Protein AF-A0A3N5IUN0-F1 (afdb_monomer_lite)

pLDDT: mean 74.21, std 12.29, range [40.66, 88.69]

Foldseek 3Di:
DDPDPPPCVLVVVVVVLVVLLVVLLVLLVVVVVCVVVVHDDDVVSLVVSLVSLVVSLVVLVPRPCNVVVDPVVVVSNVSSVVSSVVSVVSVVVVD

Structure (mmCIF, N/CA/C/O backbone):
data_AF-A0A3N5IUN0-F1
#
_entry.id   AF-A0A3N5IUN0-F1
#
loop_
_atom_site.group_PDB
_atom_site.id
_atom_site.type_symbol
_atom_site.label_atom_id
_atom_site.label_alt_id
_atom_site.label_comp_id
_atom_site.label_asym_id
_atom_site.label_entity_id
_atom_site.label_seq_id
_atom_site.pdbx_PDB_ins_code
_atom_site.Cartn_x
_atom_site.Cartn_y
_atom_site.Cartn_z
_atom_site.occupancy
_atom_site.B_iso_or_equiv
_atom_site.auth_seq_id
_atom_site.auth_comp_id
_atom_site.auth_asym_id
_atom_site.auth_atom_id
_atom_site.pdbx_PDB_model_num
ATOM 1 N N . MET A 1 1 ? 25.541 9.388 -33.565 1.00 40.66 1 MET A N 1
ATOM 2 C CA . MET A 1 1 ? 25.237 8.830 -32.235 1.00 40.66 1 MET A CA 1
ATOM 3 C C . MET A 1 1 ? 23.835 9.312 -31.956 1.00 40.66 1 MET A C 1
ATOM 5 O O . MET A 1 1 ? 23.677 10.499 -31.724 1.00 40.66 1 MET A O 1
ATOM 9 N N . ASP A 1 2 ? 22.851 8.449 -32.201 1.00 44.16 2 ASP A N 1
ATOM 10 C CA . ASP A 1 2 ? 21.431 8.798 -32.153 1.00 44.16 2 ASP A CA 1
ATOM 11 C C . ASP A 1 2 ? 20.991 9.042 -30.712 1.00 44.16 2 ASP A C 1
ATOM 13 O O . ASP A 1 2 ? 21.171 8.193 -29.835 1.00 44.16 2 ASP A O 1
ATOM 17 N N . GLU A 1 3 ? 20.458 10.235 -30.481 1.00 53.16 3 GLU A N 1
ATOM 18 C CA . GLU A 1 3 ? 19.803 10.620 -29.246 1.00 53.16 3 GLU A CA 1
ATOM 19 C C . GLU A 1 3 ? 18.354 10.119 -29.281 1.00 53.16 3 GLU A C 1
ATOM 21 O O . GLU A 1 3 ? 17.540 10.584 -30.069 1.00 53.16 3 GLU A O 1
ATOM 26 N N . SER A 1 4 ? 18.039 9.231 -28.340 1.00 57.12 4 SER A N 1
ATOM 27 C CA . SER A 1 4 ? 16.739 9.192 -27.662 1.00 57.12 4 SER A CA 1
ATOM 28 C C . SER A 1 4 ? 15.499 8.855 -28.503 1.00 57.12 4 SER A C 1
ATOM 30 O O . SER A 1 4 ? 14.573 9.653 -28.595 1.00 57.12 4 SER A O 1
ATOM 32 N N . GLU A 1 5 ? 15.377 7.604 -28.945 1.00 46.41 5 GLU A N 1
ATOM 33 C CA . GLU A 1 5 ? 14.059 6.980 -29.154 1.00 46.41 5 GLU A CA 1
ATOM 34 C C . GLU A 1 5 ? 13.659 6.166 -27.911 1.00 46.41 5 GLU A C 1
ATOM 36 O O . GLU A 1 5 ? 13.576 4.942 -27.929 1.00 46.41 5 GLU A O 1
ATOM 41 N N . TYR A 1 6 ? 13.421 6.853 -26.789 1.00 48.09 6 TYR A N 1
ATOM 42 C CA . TYR A 1 6 ? 12.552 6.313 -25.739 1.00 48.09 6 TYR A CA 1
ATOM 43 C C . TYR A 1 6 ? 11.126 6.729 -26.095 1.00 48.09 6 TYR A C 1
ATOM 45 O O . TYR A 1 6 ? 10.639 7.776 -25.675 1.00 48.09 6 TYR A O 1
ATOM 53 N N . THR A 1 7 ? 10.487 5.937 -26.948 1.00 51.66 7 THR A N 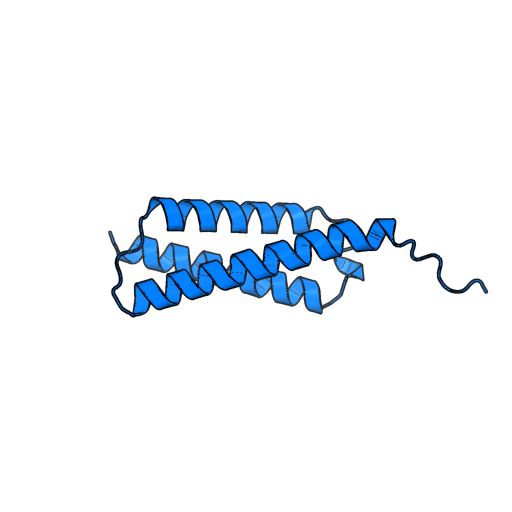1
ATOM 54 C CA . THR A 1 7 ? 9.111 6.137 -27.401 1.00 51.66 7 THR A CA 1
ATOM 55 C C . THR A 1 7 ? 8.140 6.123 -26.210 1.00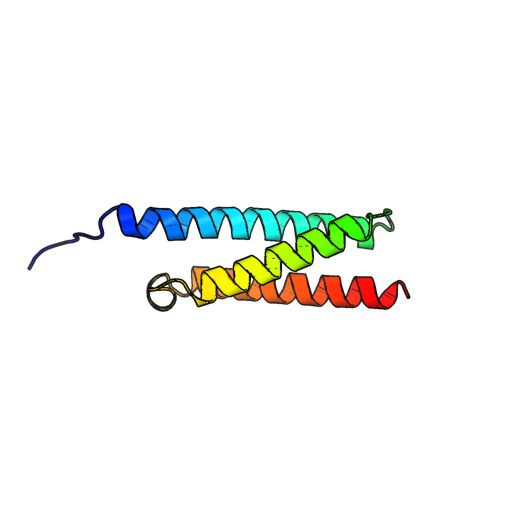 51.66 7 THR A C 1
ATOM 57 O O . THR A 1 7 ? 8.220 5.270 -25.322 1.00 51.66 7 THR A O 1
ATOM 60 N N . GLU A 1 8 ? 7.198 7.075 -26.181 1.00 50.44 8 GLU A N 1
ATOM 61 C CA . GLU A 1 8 ? 6.161 7.266 -25.141 1.00 50.44 8 GLU A CA 1
ATOM 62 C C . GLU A 1 8 ? 5.342 5.995 -24.806 1.00 50.44 8 GLU A C 1
ATOM 64 O O . GLU A 1 8 ? 4.727 5.894 -23.737 1.00 50.44 8 GLU A O 1
ATOM 69 N N . GLU A 1 9 ? 5.380 4.987 -25.680 1.00 50.25 9 GLU A N 1
ATOM 70 C CA . GLU A 1 9 ? 4.767 3.668 -25.499 1.00 50.25 9 GLU A CA 1
ATOM 71 C C . GLU A 1 9 ? 5.369 2.861 -24.335 1.00 50.25 9 GLU A C 1
ATOM 73 O O . GLU A 1 9 ? 4.651 2.094 -23.694 1.00 50.25 9 GLU A O 1
ATOM 78 N N . HIS A 1 10 ? 6.644 3.070 -23.982 1.00 50.78 10 HIS A N 1
ATOM 79 C CA . HIS A 1 10 ? 7.270 2.415 -22.823 1.00 50.78 10 HIS A CA 1
ATOM 80 C C . HIS A 1 10 ? 7.085 3.188 -21.507 1.00 50.78 10 HIS A C 1
ATOM 82 O O . HIS A 1 10 ? 7.163 2.603 -20.424 1.00 50.78 10 HIS A O 1
ATOM 88 N N . LEU A 1 11 ? 6.788 4.489 -21.577 1.00 52.81 11 LEU A N 1
ATOM 89 C CA . LEU A 1 11 ? 6.544 5.337 -20.404 1.00 52.81 11 LEU A CA 1
ATOM 90 C C . LEU A 1 11 ? 5.107 5.210 -19.881 1.00 52.81 11 LEU A C 1
ATOM 92 O O . LEU A 1 11 ? 4.882 5.295 -18.673 1.00 52.81 11 LEU A O 1
ATOM 96 N N . SER A 1 12 ? 4.140 4.957 -20.763 1.00 61.25 12 SER A N 1
ATOM 97 C CA . SER A 1 12 ? 2.717 4.872 -20.404 1.00 61.25 12 SER A CA 1
ATOM 98 C C . SER A 1 12 ? 2.383 3.773 -19.371 1.00 61.25 12 SER A C 1
ATOM 100 O O . SER A 1 12 ? 1.678 4.075 -18.403 1.00 61.25 12 SER A O 1
ATOM 102 N N . PRO A 1 13 ? 2.910 2.533 -19.471 1.00 65.38 13 PRO A N 1
ATOM 103 C CA . PRO A 1 13 ? 2.660 1.484 -18.478 1.00 65.38 13 PRO A CA 1
ATOM 104 C C . PRO A 1 13 ? 3.314 1.790 -17.127 1.00 65.38 13 PRO A C 1
ATOM 106 O O . PRO A 1 13 ? 2.704 1.586 -16.079 1.00 65.38 13 PRO A O 1
ATOM 109 N N . LEU A 1 14 ? 4.536 2.333 -17.139 1.00 67.50 14 LEU A N 1
ATOM 110 C CA . LEU A 1 14 ? 5.264 2.707 -15.924 1.00 67.50 14 LEU A CA 1
ATOM 111 C C . LEU A 1 14 ? 4.573 3.861 -15.186 1.00 67.50 14 LEU A C 1
ATOM 113 O O . LEU A 1 14 ? 4.474 3.834 -13.960 1.00 67.50 14 LEU A O 1
ATOM 117 N N . LEU A 1 15 ? 4.046 4.848 -15.916 1.00 69.69 15 LEU A N 1
ATOM 118 C CA . LEU A 1 15 ? 3.273 5.958 -15.352 1.00 69.69 15 LEU A CA 1
ATOM 119 C C . LEU A 1 15 ? 1.927 5.499 -14.782 1.00 69.69 15 LEU A C 1
ATOM 121 O O . LEU A 1 15 ? 1.551 5.926 -13.689 1.00 69.69 15 LEU A O 1
ATOM 125 N N . ALA A 1 16 ? 1.215 4.611 -15.482 1.00 73.38 16 ALA A N 1
ATOM 126 C CA . ALA A 1 16 ? -0.039 4.043 -14.993 1.00 73.38 16 ALA A CA 1
ATOM 127 C C . ALA A 1 16 ? 0.177 3.267 -13.685 1.00 73.38 16 ALA A C 1
ATOM 129 O O . ALA A 1 16 ? -0.509 3.514 -12.691 1.00 73.38 16 ALA A O 1
ATOM 130 N N . VAL A 1 17 ? 1.202 2.413 -13.654 1.00 75.62 17 VAL A N 1
ATOM 131 C CA . VAL A 1 17 ? 1.573 1.649 -12.461 1.00 75.62 17 VAL A CA 1
ATOM 132 C C . VAL A 1 17 ? 2.043 2.576 -11.336 1.00 75.62 17 VAL A C 1
ATOM 134 O O . VAL A 1 17 ? 1.630 2.393 -10.195 1.00 75.62 17 VAL A O 1
ATOM 137 N N . LYS A 1 18 ? 2.818 3.630 -11.627 1.00 75.94 18 LYS A N 1
ATOM 138 C CA . LYS A 1 18 ? 3.209 4.654 -10.638 1.00 75.94 18 LYS A CA 1
ATOM 139 C C . LYS A 1 18 ? 1.997 5.339 -10.000 1.00 75.94 18 LYS A C 1
ATOM 141 O O . LYS A 1 18 ? 1.969 5.514 -8.783 1.00 75.94 18 LYS A O 1
ATOM 146 N N . ASN A 1 19 ? 0.994 5.717 -10.787 1.00 81.19 19 ASN A N 1
ATOM 147 C CA . ASN A 1 19 ? -0.218 6.345 -10.256 1.00 81.19 19 ASN A CA 1
ATOM 148 C C . ASN A 1 19 ? -1.021 5.380 -9.378 1.00 81.19 19 ASN A C 1
ATOM 150 O O . ASN A 1 19 ? -1.517 5.775 -8.323 1.00 81.19 19 ASN A O 1
ATOM 154 N N . GLU A 1 20 ? -1.107 4.111 -9.771 1.00 82.38 20 GLU A N 1
ATOM 155 C CA . GLU A 1 20 ? -1.805 3.100 -8.981 1.00 82.38 20 GLU A CA 1
ATOM 156 C C . GLU A 1 20 ? -1.060 2.765 -7.675 1.00 82.38 20 GLU A C 1
ATOM 158 O O . GLU A 1 20 ? -1.688 2.633 -6.623 1.00 82.38 20 GLU A O 1
ATOM 163 N N . ILE A 1 21 ? 0.279 2.741 -7.702 1.00 80.50 21 ILE A N 1
ATOM 164 C CA . ILE A 1 21 ? 1.137 2.672 -6.509 1.00 80.50 21 ILE A CA 1
ATOM 165 C C . ILE A 1 21 ? 0.801 3.805 -5.536 1.00 80.50 21 ILE A C 1
ATOM 167 O O . ILE A 1 21 ? 0.572 3.555 -4.351 1.00 80.50 21 ILE A O 1
ATOM 171 N N . LEU A 1 22 ? 0.761 5.048 -6.024 1.00 82.75 22 LEU A N 1
ATOM 172 C CA . LEU A 1 22 ? 0.477 6.218 -5.194 1.00 82.75 22 LEU A CA 1
ATOM 173 C C . LEU A 1 22 ? -0.943 6.172 -4.610 1.00 82.75 22 LEU A C 1
ATOM 175 O O . LEU A 1 22 ? -1.118 6.472 -3.429 1.00 82.75 22 LEU A O 1
ATOM 179 N N . ASP A 1 23 ? -1.943 5.760 -5.398 1.00 87.00 23 ASP A N 1
ATOM 180 C CA . ASP A 1 23 ? -3.322 5.558 -4.926 1.00 87.00 23 ASP A CA 1
ATOM 181 C C . ASP A 1 23 ? -3.377 4.534 -3.789 1.00 87.00 23 ASP A C 1
ATOM 183 O O . ASP A 1 23 ? -3.959 4.798 -2.734 1.00 87.00 23 ASP A O 1
ATOM 187 N N . VAL A 1 24 ? -2.742 3.374 -3.979 1.00 86.06 24 VAL A N 1
ATOM 188 C CA . VAL A 1 24 ? -2.745 2.311 -2.975 1.00 86.06 24 VAL A CA 1
ATOM 189 C C . VAL A 1 24 ? -1.988 2.737 -1.725 1.00 86.06 24 VAL A C 1
ATOM 191 O O . VAL A 1 24 ? -2.529 2.581 -0.636 1.00 86.06 24 VAL A O 1
ATOM 194 N N . MET A 1 25 ? -0.815 3.361 -1.836 1.00 83.31 25 MET A N 1
ATOM 195 C CA . MET A 1 25 ? -0.103 3.881 -0.664 1.00 83.31 25 MET A CA 1
ATOM 196 C C . MET A 1 25 ? -0.920 4.915 0.115 1.00 83.31 25 MET A C 1
ATOM 198 O O . MET A 1 25 ? -0.975 4.850 1.343 1.00 83.31 25 MET A O 1
ATOM 202 N N . ASN A 1 26 ? -1.574 5.851 -0.578 1.00 86.75 26 ASN A N 1
ATOM 203 C CA . ASN A 1 26 ? -2.413 6.854 0.075 1.00 86.75 26 ASN A CA 1
ATOM 204 C C . ASN A 1 26 ? -3.579 6.203 0.823 1.00 86.75 26 ASN A C 1
ATOM 206 O O . ASN A 1 26 ? -3.848 6.572 1.965 1.00 86.75 26 ASN A O 1
ATOM 210 N N . LYS A 1 27 ? -4.230 5.203 0.220 1.00 88.62 27 LYS A N 1
ATOM 211 C CA . LYS A 1 27 ? -5.321 4.465 0.865 1.00 88.62 27 LYS A CA 1
ATOM 212 C C . LYS A 1 27 ? -4.835 3.628 2.046 1.00 88.62 27 LYS A C 1
ATOM 214 O O . LYS A 1 27 ? -5.446 3.700 3.104 1.00 88.62 27 LYS A O 1
ATOM 219 N N . LEU A 1 28 ? -3.713 2.913 1.916 1.00 84.31 28 LEU A N 1
ATOM 220 C CA . LEU A 1 28 ? -3.111 2.150 3.020 1.00 84.31 28 LEU A CA 1
ATOM 221 C C . LEU A 1 28 ? -2.798 3.073 4.208 1.00 84.31 28 LEU A C 1
ATOM 223 O O . LEU A 1 28 ? -3.166 2.761 5.338 1.00 84.31 28 LEU A O 1
ATOM 227 N N . ARG A 1 29 ? -2.198 4.243 3.951 1.00 85.00 29 ARG A N 1
ATOM 228 C CA . ARG A 1 29 ? -1.907 5.245 4.983 1.00 85.00 29 ARG A CA 1
ATOM 229 C C . ARG A 1 29 ? -3.175 5.805 5.624 1.00 85.00 29 ARG A C 1
ATOM 231 O O . ARG A 1 29 ? -3.244 5.899 6.842 1.00 85.00 29 ARG A O 1
ATOM 238 N N . GLN A 1 30 ? -4.188 6.153 4.830 1.00 88.69 30 GLN A N 1
ATOM 239 C CA . GLN A 1 30 ? -5.474 6.621 5.361 1.00 88.69 30 GLN A CA 1
ATOM 240 C C . GLN A 1 30 ? -6.134 5.564 6.246 1.00 88.69 30 GLN A C 1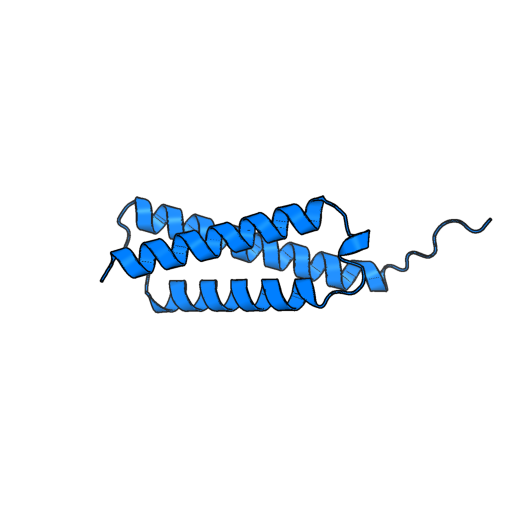
ATOM 242 O O . GLN A 1 30 ? -6.610 5.888 7.330 1.00 88.69 30 GLN A O 1
ATOM 247 N N . THR A 1 31 ? -6.126 4.303 5.816 1.00 86.69 31 THR A N 1
ATOM 248 C CA . THR A 1 31 ? -6.646 3.190 6.607 1.00 86.69 31 THR A CA 1
ATOM 249 C C . THR A 1 31 ? -5.851 2.999 7.897 1.00 86.69 31 THR A C 1
ATOM 251 O O . THR A 1 31 ? -6.454 2.841 8.954 1.00 86.69 31 THR A O 1
ATOM 254 N N . GLN A 1 32 ? -4.519 3.069 7.855 1.00 83.06 32 GLN A N 1
ATOM 255 C CA . GLN A 1 32 ? -3.692 3.039 9.066 1.00 83.06 32 GLN A CA 1
ATOM 256 C C . GLN A 1 32 ? -4.021 4.193 10.018 1.00 83.06 32 GLN A C 1
ATOM 258 O O . GLN A 1 32 ? -4.227 3.950 11.203 1.00 83.06 32 GLN A O 1
ATOM 263 N N . ASP A 1 33 ? -4.130 5.425 9.517 1.00 86.56 33 ASP A N 1
ATOM 264 C CA . ASP A 1 33 ? -4.476 6.597 10.328 1.00 86.56 33 ASP A CA 1
ATOM 265 C C . ASP A 1 33 ? -5.867 6.451 10.966 1.00 86.56 33 ASP A C 1
ATOM 267 O O . ASP A 1 33 ? -6.066 6.829 12.121 1.00 86.56 33 ASP A O 1
ATOM 271 N N . GLN A 1 34 ? -6.841 5.899 10.234 1.00 87.94 34 GLN A N 1
ATOM 272 C CA . GLN A 1 34 ? -8.174 5.590 10.759 1.00 87.94 34 GLN A CA 1
ATOM 273 C C . GLN A 1 34 ? -8.096 4.551 11.881 1.00 87.94 34 GLN A C 1
ATOM 275 O O . GLN A 1 34 ? -8.640 4.779 12.962 1.00 87.94 34 GLN A O 1
ATOM 280 N N . LEU A 1 35 ? -7.360 3.458 11.662 1.00 84.00 35 LEU A N 1
ATOM 281 C CA . LEU A 1 35 ? -7.160 2.401 12.654 1.00 84.00 35 LEU A CA 1
ATOM 282 C C . LEU A 1 35 ? -6.446 2.915 13.914 1.00 84.00 35 LEU A C 1
ATOM 284 O O . LEU A 1 35 ? -6.881 2.615 15.022 1.00 84.00 35 LEU A O 1
ATOM 288 N N . GLN A 1 36 ? -5.402 3.736 13.768 1.00 82.56 36 GLN A N 1
ATOM 289 C CA . GLN A 1 36 ? -4.682 4.349 14.893 1.00 82.56 36 GLN A CA 1
ATOM 290 C C . GLN A 1 36 ? -5.564 5.302 15.703 1.00 82.56 36 GLN A C 1
ATOM 292 O O . GLN A 1 36 ? -5.426 5.395 16.921 1.00 82.56 36 GLN A O 1
ATOM 297 N N . LYS A 1 37 ? -6.501 5.990 15.043 1.00 88.25 37 LYS A N 1
ATOM 298 C CA . LYS A 1 37 ? -7.507 6.839 15.695 1.00 88.25 37 LYS A CA 1
ATOM 299 C C . LYS A 1 37 ? -8.662 6.040 16.311 1.00 88.25 37 LYS A C 1
ATOM 301 O O . LYS A 1 37 ? -9.596 6.649 16.825 1.00 88.25 37 LYS A O 1
ATOM 306 N N . GLY A 1 38 ? -8.624 4.706 16.247 1.00 82.31 38 GLY A N 1
ATOM 307 C CA . GLY A 1 38 ? -9.681 3.830 16.751 1.00 82.31 38 GLY A CA 1
ATOM 308 C C . GLY A 1 38 ? -10.966 3.877 15.924 1.00 82.31 38 GLY A C 1
ATOM 309 O O . GLY A 1 38 ? -12.020 3.491 16.422 1.00 82.31 38 GLY A O 1
ATOM 310 N N . GLN A 1 39 ? -10.909 4.371 14.683 1.00 84.56 39 GLN A N 1
ATOM 311 C CA . GLN A 1 39 ? -12.060 4.354 13.786 1.00 84.56 39 GLN A CA 1
ATOM 312 C C . GLN A 1 39 ? -12.304 2.935 13.282 1.00 84.56 39 GLN A C 1
ATOM 314 O O . GLN A 1 39 ? -11.366 2.180 12.998 1.00 84.56 39 GLN A O 1
ATOM 319 N N . ASP A 1 40 ? -13.580 2.583 13.158 1.00 82.31 40 ASP A N 1
ATOM 320 C CA . ASP A 1 40 ? -13.953 1.300 12.594 1.00 82.31 40 ASP A CA 1
ATOM 321 C C . ASP A 1 40 ? -13.735 1.324 11.080 1.00 82.31 40 ASP A C 1
ATOM 323 O O . ASP A 1 40 ? -14.312 2.137 10.356 1.00 82.31 40 ASP A O 1
ATOM 327 N N . VAL A 1 41 ? -12.856 0.441 10.613 1.00 82.62 41 VAL A N 1
ATOM 328 C CA . VAL A 1 41 ? -12.595 0.236 9.192 1.00 82.62 41 VAL A CA 1
ATOM 329 C C . VAL A 1 41 ? -13.113 -1.153 8.847 1.00 82.62 41 VAL A C 1
ATOM 331 O O . VAL A 1 41 ? -12.654 -2.123 9.459 1.00 82.62 41 VAL A O 1
ATOM 334 N N . PRO A 1 42 ? -14.011 -1.282 7.855 1.00 86.06 42 PRO A N 1
ATOM 335 C CA . PRO A 1 42 ? -14.522 -2.579 7.442 1.00 86.06 42 PRO A CA 1
ATOM 336 C C . PRO A 1 42 ? -13.384 -3.525 7.048 1.00 86.06 42 PRO A C 1
ATOM 338 O O . PRO A 1 42 ? -12.554 -3.192 6.199 1.00 86.06 42 PRO A O 1
ATOM 341 N N . ASN A 1 43 ? -13.379 -4.742 7.593 1.00 81.44 43 ASN A N 1
ATOM 342 C CA . ASN A 1 43 ? -12.360 -5.745 7.256 1.00 81.44 43 ASN A CA 1
ATOM 343 C C . ASN A 1 43 ? -12.313 -6.068 5.752 1.00 81.44 43 ASN A C 1
ATOM 345 O O . ASN A 1 43 ? -11.250 -6.386 5.224 1.00 81.44 43 ASN A O 1
ATOM 349 N N . GLU A 1 44 ? -13.437 -5.961 5.039 1.00 87.62 44 GLU A N 1
ATOM 350 C CA . GLU A 1 44 ? -13.471 -6.110 3.579 1.00 87.62 44 GLU A CA 1
ATOM 351 C C . GLU A 1 44 ? -12.629 -5.038 2.871 1.00 87.62 44 GLU A C 1
ATOM 353 O O . GLU A 1 44 ? -11.889 -5.349 1.936 1.00 87.62 44 GLU A O 1
ATOM 358 N N . HIS A 1 45 ? -12.669 -3.794 3.359 1.00 86.50 45 HIS A N 1
ATOM 359 C CA . HIS A 1 45 ? -11.867 -2.698 2.823 1.00 86.50 45 HIS A CA 1
ATOM 360 C C . HIS A 1 45 ? -10.370 -2.965 3.013 1.00 86.50 45 HIS A C 1
ATOM 362 O O . HIS A 1 45 ? -9.598 -2.851 2.062 1.00 86.50 45 HIS A O 1
ATOM 368 N N . ILE A 1 46 ? -9.975 -3.409 4.212 1.00 83.94 46 ILE A N 1
ATOM 369 C CA . ILE A 1 46 ? -8.587 -3.782 4.524 1.00 83.94 46 ILE A CA 1
ATOM 370 C C . ILE A 1 46 ? -8.127 -4.921 3.605 1.00 83.94 46 ILE A C 1
ATOM 372 O O . ILE A 1 46 ? -7.085 -4.813 2.960 1.00 83.94 46 ILE A O 1
ATOM 376 N N . ARG A 1 47 ? -8.925 -5.988 3.465 1.00 85.69 47 ARG A N 1
ATOM 377 C CA . ARG A 1 47 ? -8.608 -7.122 2.578 1.00 85.69 47 ARG A CA 1
ATOM 378 C C . ARG A 1 47 ? -8.482 -6.711 1.114 1.00 85.69 47 ARG A C 1
ATOM 380 O O . ARG A 1 47 ? -7.563 -7.166 0.439 1.00 85.69 47 ARG A O 1
ATOM 387 N N . SER A 1 48 ? -9.372 -5.845 0.633 1.00 87.75 48 SER A N 1
ATOM 388 C CA . SER A 1 48 ? -9.327 -5.316 -0.732 1.00 87.75 48 SER A CA 1
ATOM 389 C C . SER A 1 48 ? -8.053 -4.504 -0.979 1.00 87.75 48 SER A C 1
ATOM 391 O O . SER A 1 48 ? -7.374 -4.707 -1.985 1.00 87.75 48 SER A O 1
ATOM 393 N N . LEU A 1 49 ? -7.662 -3.642 -0.035 1.00 85.62 49 LEU A N 1
ATOM 394 C CA . LEU A 1 49 ? -6.419 -2.873 -0.129 1.00 85.62 49 LEU A CA 1
ATOM 395 C C . LEU A 1 49 ? -5.172 -3.756 -0.100 1.00 85.62 49 LEU A C 1
ATOM 397 O O . LEU A 1 49 ? -4.262 -3.539 -0.901 1.00 85.62 49 LEU A O 1
ATOM 401 N N . LEU A 1 50 ? -5.146 -4.774 0.763 1.00 85.25 50 LEU A N 1
ATOM 402 C CA . LEU A 1 50 ? -4.059 -5.753 0.802 1.00 85.25 50 LEU A CA 1
ATOM 403 C C . LEU A 1 50 ? -3.947 -6.508 -0.530 1.00 85.25 50 LEU A C 1
ATOM 405 O O . LEU A 1 50 ? -2.860 -6.581 -1.097 1.00 85.25 50 LEU A O 1
ATOM 409 N N . ALA A 1 51 ? -5.067 -6.988 -1.078 1.00 87.38 51 ALA A N 1
ATOM 410 C CA . ALA A 1 51 ? -5.090 -7.685 -2.363 1.00 87.38 51 ALA A CA 1
ATOM 411 C C . ALA A 1 51 ? -4.634 -6.784 -3.525 1.00 87.38 51 ALA A C 1
ATOM 413 O O . ALA A 1 51 ? -3.869 -7.227 -4.385 1.00 87.38 51 ALA A O 1
ATOM 414 N N . ARG A 1 52 ? -5.054 -5.508 -3.543 1.00 86.56 52 ARG A N 1
ATOM 415 C CA . ARG A 1 52 ? -4.593 -4.518 -4.534 1.00 86.56 52 ARG A CA 1
ATOM 416 C C . ARG A 1 52 ? -3.090 -4.263 -4.413 1.00 86.56 52 ARG A C 1
ATOM 418 O O . ARG A 1 52 ? -2.401 -4.276 -5.427 1.00 86.56 52 ARG A O 1
ATOM 425 N N . GLY A 1 53 ? -2.572 -4.102 -3.196 1.00 84.19 53 GLY A N 1
ATOM 426 C CA . GLY A 1 53 ? -1.140 -3.929 -2.948 1.00 84.19 53 GLY A CA 1
ATOM 427 C C . GLY A 1 53 ? -0.299 -5.135 -3.382 1.00 84.19 53 GLY A C 1
ATOM 428 O O . GLY A 1 53 ? 0.734 -4.969 -4.026 1.00 84.19 53 GLY A O 1
ATOM 429 N N . GLU A 1 54 ? -0.762 -6.357 -3.109 1.00 84.19 54 GLU A N 1
ATOM 430 C CA . GLU A 1 54 ? -0.097 -7.593 -3.549 1.00 84.19 54 GLU A CA 1
ATOM 431 C C . GLU A 1 54 ? -0.150 -7.790 -5.069 1.00 84.19 54 GLU A C 1
ATOM 433 O O . GLU A 1 54 ? 0.786 -8.330 -5.665 1.00 84.19 54 GLU A O 1
ATOM 438 N N . ASN A 1 55 ? -1.248 -7.387 -5.712 1.00 86.38 55 ASN A N 1
ATOM 439 C CA . ASN A 1 55 ? -1.351 -7.411 -7.167 1.00 86.38 55 ASN A CA 1
ATOM 440 C C . ASN A 1 55 ? -0.395 -6.391 -7.801 1.00 86.38 55 ASN A C 1
ATOM 442 O O . ASN A 1 55 ? 0.326 -6.733 -8.732 1.00 86.38 55 ASN A O 1
ATOM 446 N N . LEU A 1 56 ? -0.317 -5.177 -7.250 1.00 82.31 56 LEU A N 1
ATOM 447 C CA . LEU A 1 56 ? 0.633 -4.158 -7.696 1.00 82.31 56 LEU A CA 1
ATOM 448 C C . LEU A 1 56 ? 2.076 -4.616 -7.552 1.00 82.31 56 LEU A C 1
ATOM 450 O O . LEU A 1 56 ? 2.831 -4.519 -8.511 1.00 82.31 56 LEU A O 1
ATOM 454 N N . ALA A 1 57 ? 2.452 -5.169 -6.396 1.00 77.19 57 ALA A N 1
ATOM 455 C CA . ALA A 1 57 ? 3.796 -5.698 -6.190 1.00 77.19 57 ALA A CA 1
ATOM 456 C C . ALA A 1 57 ? 4.163 -6.727 -7.275 1.00 77.19 57 ALA A C 1
ATOM 458 O O . ALA A 1 57 ? 5.236 -6.634 -7.865 1.00 77.19 57 ALA A O 1
ATOM 459 N N . ARG A 1 58 ? 3.239 -7.641 -7.611 1.00 81.62 58 ARG A N 1
ATOM 460 C CA . ARG A 1 58 ? 3.420 -8.617 -8.699 1.00 81.62 58 ARG A CA 1
ATOM 461 C C . ARG A 1 58 ? 3.529 -7.967 -10.078 1.00 81.62 58 ARG A C 1
ATOM 463 O O . ARG A 1 58 ? 4.434 -8.324 -10.826 1.00 81.62 58 ARG A O 1
ATOM 470 N N . GLN A 1 59 ? 2.645 -7.022 -10.404 1.00 78.62 59 GLN A N 1
ATOM 471 C CA . GLN A 1 59 ? 2.680 -6.304 -11.682 1.00 78.62 59 GLN A CA 1
ATOM 472 C C . GLN A 1 59 ? 4.008 -5.573 -11.862 1.00 78.62 59 GLN A C 1
ATOM 474 O O . GLN A 1 59 ? 4.647 -5.703 -12.901 1.00 78.62 59 GLN A O 1
ATOM 479 N N . ILE A 1 60 ? 4.475 -4.887 -10.822 1.00 74.56 60 ILE A N 1
ATOM 480 C CA . ILE A 1 60 ? 5.733 -4.151 -10.851 1.00 74.56 60 ILE A CA 1
ATOM 481 C C . ILE A 1 60 ? 6.926 -5.102 -10.983 1.00 74.56 60 ILE A C 1
ATOM 483 O O . ILE A 1 60 ? 7.800 -4.856 -11.807 1.00 74.56 60 ILE A O 1
ATOM 487 N N . SER A 1 61 ? 6.949 -6.221 -10.251 1.00 71.88 61 SER A N 1
ATOM 488 C CA . SER A 1 61 ? 7.989 -7.249 -10.417 1.00 71.88 61 SER A CA 1
ATOM 489 C C . SER A 1 61 ? 8.022 -7.861 -11.822 1.00 71.88 61 SER A C 1
ATOM 491 O O . SER A 1 61 ? 9.052 -8.397 -12.217 1.00 71.88 61 SER A O 1
ATOM 493 N N . SER A 1 62 ? 6.916 -7.789 -12.570 1.00 75.12 62 SER A N 1
ATOM 494 C CA . SER A 1 62 ? 6.832 -8.261 -13.955 1.00 75.12 62 SER A CA 1
ATOM 495 C C . SER A 1 62 ? 7.125 -7.189 -15.011 1.00 75.12 62 SER A C 1
ATOM 497 O O . SER A 1 62 ? 7.175 -7.523 -16.194 1.00 75.12 62 SER A O 1
ATOM 499 N N . LEU A 1 63 ? 7.318 -5.919 -14.622 1.00 71.69 63 LEU A N 1
ATOM 500 C CA . LEU A 1 63 ? 7.585 -4.842 -15.577 1.00 71.69 63 LEU A CA 1
ATOM 501 C C . LEU A 1 63 ? 9.019 -4.940 -16.121 1.00 71.69 63 LEU A C 1
ATOM 503 O O . LEU A 1 63 ? 9.981 -4.820 -15.352 1.00 71.69 63 LEU A O 1
ATOM 507 N N . PRO A 1 64 ? 9.190 -5.106 -17.446 1.00 61.16 64 PRO A N 1
ATOM 508 C CA . PRO A 1 64 ? 10.502 -5.015 -18.065 1.00 61.16 64 PRO A CA 1
ATOM 509 C C . PRO A 1 64 ? 11.031 -3.587 -17.900 1.00 61.16 64 PRO A C 1
ATOM 511 O O . PRO A 1 64 ? 10.311 -2.616 -18.118 1.00 61.16 64 PRO A O 1
ATOM 514 N N . GLY A 1 65 ? 12.289 -3.457 -17.479 1.00 61.38 65 GLY A N 1
ATOM 515 C CA . GLY A 1 65 ? 12.893 -2.154 -17.211 1.00 61.38 65 GLY A CA 1
ATOM 516 C C . GLY A 1 65 ? 12.708 -1.647 -15.782 1.00 61.38 65 GLY A C 1
ATOM 517 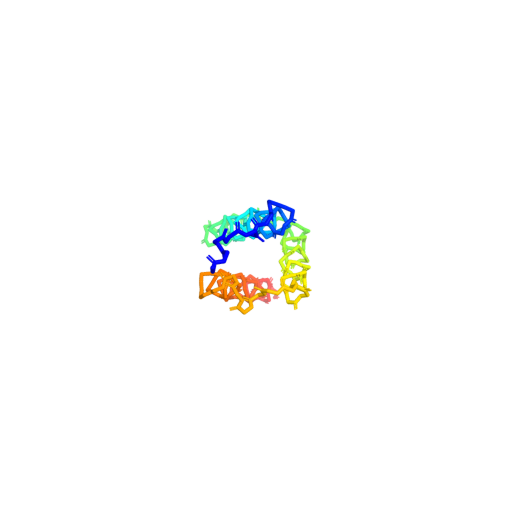O O . GLY A 1 65 ? 13.025 -0.493 -15.539 1.00 61.38 65 GLY A O 1
ATOM 518 N N . LEU A 1 66 ? 12.285 -2.469 -14.811 1.00 63.72 66 LEU A N 1
ATOM 519 C CA . LEU A 1 66 ? 12.338 -2.096 -13.387 1.00 63.72 66 LEU A CA 1
ATOM 520 C C . LEU A 1 66 ? 13.745 -1.636 -12.957 1.00 63.72 66 LEU A C 1
ATOM 522 O O . LEU A 1 66 ? 13.895 -0.647 -12.242 1.00 63.72 66 LEU A O 1
ATOM 526 N N . GLU A 1 67 ? 14.775 -2.325 -13.450 1.00 60.00 67 GLU A N 1
ATOM 527 C CA . GLU A 1 67 ? 16.179 -1.960 -13.235 1.00 60.00 67 GLU A CA 1
ATOM 528 C C . GLU A 1 67 ? 16.542 -0.611 -13.888 1.00 60.00 67 GLU A C 1
ATOM 530 O O . GLU A 1 67 ? 17.398 0.105 -13.374 1.00 60.00 67 GLU A O 1
ATOM 535 N N . GLN A 1 68 ? 15.861 -0.230 -14.978 1.00 57.59 68 GLN A N 1
ATOM 536 C CA . GLN A 1 68 ? 16.043 1.051 -15.680 1.00 57.59 68 GLN A CA 1
ATOM 537 C C . GLN A 1 68 ? 15.179 2.187 -15.110 1.00 57.59 68 GLN A C 1
ATOM 539 O O . GLN A 1 68 ? 15.622 3.332 -15.086 1.00 57.59 68 GLN A O 1
ATOM 544 N N . ALA A 1 69 ? 13.980 1.883 -14.602 1.00 60.62 69 ALA A N 1
ATOM 545 C CA . ALA A 1 69 ? 13.078 2.819 -13.927 1.00 60.62 69 ALA A CA 1
ATOM 546 C C . ALA A 1 69 ? 13.694 3.390 -12.636 1.00 60.62 69 ALA A C 1
ATOM 548 O O . ALA A 1 69 ? 13.223 4.390 -12.091 1.00 60.62 69 ALA A O 1
ATOM 549 N N . GLY A 1 70 ? 14.794 2.785 -12.185 1.00 63.97 70 GLY A N 1
ATOM 550 C CA . GLY A 1 70 ? 15.727 3.380 -11.251 1.00 63.97 70 GLY A CA 1
ATOM 551 C C . GLY A 1 70 ? 15.284 3.294 -9.796 1.00 63.97 70 GLY A C 1
ATOM 552 O O . GLY A 1 70 ? 14.217 2.792 -9.435 1.00 63.97 70 GLY A O 1
ATOM 553 N N . LYS A 1 71 ? 16.162 3.815 -8.936 1.00 68.06 71 LYS A N 1
ATOM 554 C CA . LYS A 1 71 ? 16.059 3.786 -7.470 1.00 68.06 71 LYS A CA 1
ATOM 555 C C . LYS A 1 71 ? 14.709 4.290 -6.942 1.00 68.06 71 LYS A C 1
ATOM 557 O O . LYS A 1 71 ? 14.224 3.778 -5.939 1.00 68.06 71 LYS A O 1
ATOM 562 N N . GLU A 1 72 ? 14.086 5.246 -7.632 1.00 69.31 72 GLU A N 1
ATOM 563 C CA . GLU A 1 72 ? 12.807 5.834 -7.226 1.00 69.31 72 GLU A CA 1
ATOM 564 C C . GLU A 1 72 ? 11.678 4.793 -7.220 1.00 69.31 72 GLU A C 1
ATOM 566 O O . GLU A 1 72 ? 10.970 4.674 -6.223 1.00 69.31 72 GLU A O 1
ATOM 571 N N . LEU A 1 73 ? 11.538 3.974 -8.269 1.00 71.62 73 LEU A N 1
ATOM 572 C CA . LEU A 1 73 ? 10.476 2.964 -8.331 1.00 71.62 73 LEU A CA 1
ATOM 573 C C . LEU A 1 73 ? 10.700 1.838 -7.305 1.00 71.62 73 LEU A C 1
ATOM 575 O O . LEU A 1 73 ? 9.752 1.380 -6.665 1.00 71.62 73 LEU A O 1
ATOM 579 N N . ALA A 1 74 ? 11.960 1.450 -7.081 1.00 72.19 74 ALA A N 1
ATOM 580 C CA . ALA A 1 74 ? 12.339 0.473 -6.058 1.00 72.19 74 ALA A CA 1
ATOM 581 C C . ALA A 1 74 ? 12.057 0.970 -4.623 1.00 72.19 74 ALA A C 1
ATOM 583 O O . ALA A 1 74 ? 11.589 0.210 -3.769 1.00 72.19 74 ALA A O 1
ATOM 584 N N . GLU A 1 75 ? 12.283 2.256 -4.345 1.00 76.69 75 GLU A N 1
ATOM 585 C CA . GLU A 1 75 ? 11.918 2.864 -3.062 1.00 76.69 75 GLU A CA 1
ATOM 586 C C . GLU A 1 75 ? 10.396 2.895 -2.858 1.00 76.69 75 GLU A C 1
ATOM 588 O O . GLU A 1 75 ? 9.917 2.602 -1.761 1.00 76.69 75 GLU A O 1
ATOM 593 N N . GLN A 1 76 ? 9.623 3.212 -3.902 1.00 71.69 76 GLN A N 1
ATOM 594 C CA . GLN A 1 76 ? 8.155 3.200 -3.836 1.00 71.69 76 GLN A CA 1
ATOM 595 C C . GLN A 1 76 ? 7.615 1.787 -3.571 1.00 71.69 76 GLN A C 1
ATOM 597 O O . GLN A 1 76 ? 6.756 1.600 -2.711 1.00 71.69 76 GLN A O 1
ATOM 602 N N . LEU A 1 77 ? 8.180 0.778 -4.236 1.00 72.81 77 LEU A N 1
ATOM 603 C CA . LEU A 1 77 ? 7.883 -0.632 -3.985 1.00 72.81 77 LEU A CA 1
ATOM 604 C C . LEU A 1 77 ? 8.136 -1.050 -2.540 1.00 72.81 77 LEU A C 1
ATOM 606 O O . LEU A 1 77 ? 7.301 -1.709 -1.922 1.00 72.81 77 LEU A O 1
ATOM 610 N N . THR A 1 78 ? 9.281 -0.645 -1.995 1.00 80.12 78 THR A N 1
ATOM 611 C CA . THR A 1 78 ? 9.660 -0.965 -0.615 1.00 80.12 78 THR A CA 1
ATOM 612 C C . THR A 1 78 ? 8.661 -0.360 0.374 1.00 80.12 78 THR A C 1
ATOM 614 O O . THR A 1 78 ? 8.230 -1.032 1.311 1.00 80.12 78 THR A O 1
ATOM 617 N N . LYS A 1 79 ? 8.218 0.882 0.130 1.00 78.50 79 LYS A N 1
ATOM 618 C CA . LYS A 1 79 ? 7.196 1.558 0.947 1.00 78.50 79 LYS A CA 1
ATOM 619 C C . LYS A 1 79 ? 5.842 0.854 0.886 1.00 78.50 79 LYS A C 1
ATOM 621 O O . LYS A 1 79 ? 5.209 0.693 1.927 1.00 78.50 79 LYS A O 1
ATOM 626 N N . ILE A 1 80 ? 5.417 0.392 -0.293 1.00 75.12 80 ILE A N 1
ATOM 627 C CA . ILE A 1 80 ? 4.195 -0.417 -0.430 1.00 75.12 80 ILE A CA 1
ATOM 628 C C . ILE A 1 80 ? 4.320 -1.715 0.365 1.00 75.12 80 ILE A C 1
ATOM 630 O O . ILE A 1 80 ? 3.424 -2.041 1.141 1.00 75.12 80 ILE A O 1
ATOM 634 N N . GLY A 1 81 ? 5.428 -2.442 0.191 1.00 77.56 81 GLY A N 1
ATOM 635 C CA . GLY A 1 81 ? 5.676 -3.695 0.901 1.00 77.56 81 GLY A CA 1
ATOM 636 C C . GLY A 1 81 ? 5.587 -3.515 2.416 1.00 77.56 81 GLY A C 1
ATOM 637 O O . GLY A 1 81 ? 4.881 -4.272 3.082 1.00 77.56 81 GLY A O 1
ATOM 638 N N . GLN A 1 82 ? 6.216 -2.463 2.945 1.00 79.62 82 GLN A N 1
ATOM 639 C CA . GLN A 1 82 ? 6.154 -2.142 4.369 1.00 79.62 82 GLN A CA 1
ATOM 640 C C . GLN A 1 82 ? 4.729 -1.794 4.824 1.00 79.62 82 GLN A C 1
ATOM 642 O O . GLN A 1 82 ? 4.256 -2.351 5.810 1.00 79.62 82 GLN A O 1
ATOM 647 N N . ALA A 1 83 ? 4.004 -0.952 4.080 1.00 75.50 83 ALA A N 1
ATOM 648 C CA . ALA A 1 83 ? 2.633 -0.570 4.428 1.00 75.50 83 ALA A CA 1
ATOM 649 C C . ALA A 1 83 ? 1.666 -1.771 4.447 1.00 75.50 83 ALA A C 1
ATOM 651 O O . ALA A 1 83 ? 0.786 -1.852 5.306 1.00 75.50 83 ALA A O 1
ATOM 652 N N . ILE A 1 84 ? 1.847 -2.734 3.535 1.00 78.31 84 ILE A N 1
ATOM 653 C CA . ILE A 1 84 ? 1.097 -3.999 3.519 1.00 78.31 84 ILE A CA 1
ATOM 654 C C . ILE A 1 84 ? 1.407 -4.828 4.771 1.00 78.31 84 ILE A C 1
ATOM 656 O O . ILE A 1 84 ? 0.484 -5.347 5.399 1.00 78.31 84 ILE A O 1
ATOM 660 N N . VAL A 1 85 ? 2.687 -4.967 5.136 1.00 81.56 85 VAL A N 1
ATOM 661 C CA . VAL A 1 85 ? 3.111 -5.714 6.334 1.00 81.56 85 VAL A CA 1
ATOM 662 C C . VAL A 1 85 ? 2.528 -5.091 7.597 1.00 81.56 85 VAL A C 1
ATOM 664 O O . VAL A 1 85 ? 1.940 -5.797 8.415 1.00 81.56 85 VAL A O 1
ATOM 667 N N . ASP A 1 86 ? 2.620 -3.772 7.727 1.00 80.50 86 ASP A N 1
ATOM 668 C CA . ASP A 1 86 ? 2.091 -3.048 8.877 1.00 80.50 86 ASP A CA 1
ATOM 669 C C . ASP A 1 86 ? 0.575 -3.250 9.009 1.00 80.50 86 ASP A C 1
ATOM 671 O O . ASP A 1 86 ? 0.079 -3.545 10.096 1.00 80.50 86 ASP A O 1
ATOM 675 N N . LEU A 1 87 ? -0.175 -3.168 7.905 1.00 76.50 87 LEU A N 1
ATOM 676 C CA . LEU A 1 87 ? -1.620 -3.421 7.915 1.00 76.50 87 LEU A CA 1
ATOM 677 C C . LEU A 1 87 ? -1.981 -4.866 8.263 1.00 76.50 87 LEU A C 1
ATOM 679 O O . LEU A 1 87 ? -2.936 -5.079 9.008 1.00 76.50 87 LEU A O 1
ATOM 683 N N . LYS A 1 88 ? -1.216 -5.855 7.783 1.00 78.12 88 LYS A N 1
ATOM 684 C CA . LYS A 1 88 ? -1.397 -7.262 8.178 1.00 78.12 88 LYS A CA 1
ATOM 685 C C . LYS A 1 88 ? -1.172 -7.460 9.677 1.00 78.12 88 LYS A C 1
ATOM 687 O O . LYS A 1 88 ? -1.931 -8.187 10.312 1.00 78.12 88 LYS A O 1
ATOM 692 N N . ASN A 1 89 ? -0.170 -6.791 10.246 1.00 80.31 89 ASN A N 1
ATOM 693 C CA . ASN A 1 89 ? 0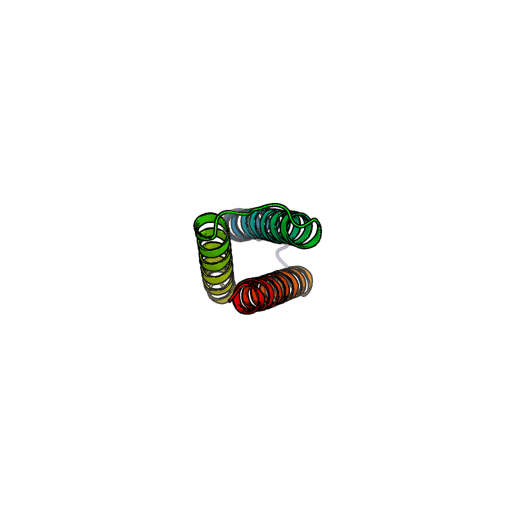.096 -6.838 11.683 1.00 80.31 89 ASN A CA 1
ATOM 694 C C . ASN A 1 89 ? -1.040 -6.188 12.487 1.00 80.31 89 ASN A C 1
ATOM 696 O O . ASN A 1 89 ? -1.473 -6.752 13.488 1.00 80.31 89 ASN A O 1
ATOM 700 N N . PHE A 1 90 ? -1.572 -5.049 12.034 1.00 71.81 90 PHE A N 1
ATOM 701 C CA . PHE A 1 90 ? -2.737 -4.412 12.660 1.00 71.81 90 PHE A CA 1
ATOM 702 C C . PHE A 1 90 ? -4.000 -5.287 12.604 1.00 71.81 90 PHE A C 1
ATOM 704 O O . PHE A 1 90 ? -4.708 -5.378 13.605 1.00 71.81 90 PHE A O 1
ATOM 711 N N . ASP A 1 91 ? -4.280 -5.948 11.475 1.00 68.50 91 ASP A N 1
ATOM 712 C CA . ASP A 1 91 ? -5.403 -6.895 11.355 1.00 68.50 91 ASP A CA 1
ATOM 713 C C . ASP A 1 91 ? -5.235 -8.091 12.307 1.00 68.50 91 ASP A C 1
ATOM 715 O O . ASP A 1 91 ? -6.180 -8.485 12.990 1.00 68.50 91 ASP A O 1
ATOM 719 N N . ALA A 1 92 ? -4.013 -8.622 12.427 1.00 69.50 92 ALA A N 1
ATOM 720 C CA . ALA A 1 92 ? -3.708 -9.719 13.342 1.00 69.50 92 ALA A CA 1
ATOM 721 C C . ALA A 1 92 ? -3.899 -9.345 14.823 1.00 69.50 92 ALA A C 1
ATOM 723 O O . ALA A 1 92 ? -4.305 -10.199 15.605 1.00 69.50 92 ALA A O 1
ATOM 724 N N . LEU A 1 93 ? -3.648 -8.086 15.201 1.00 63.84 93 LEU A N 1
ATOM 725 C CA . LEU A 1 93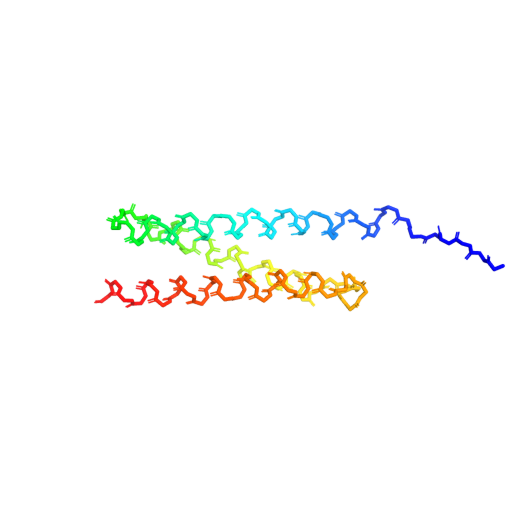 ? -3.821 -7.579 16.570 1.00 63.84 93 LEU A CA 1
ATOM 726 C C . LEU A 1 93 ? -5.290 -7.334 16.964 1.00 63.84 93 LEU A C 1
ATOM 728 O O . LEU A 1 93 ? -5.568 -7.140 18.144 1.00 63.84 93 LEU A O 1
ATOM 732 N N . LYS A 1 94 ? -6.229 -7.318 16.006 1.00 58.88 94 LYS A N 1
ATOM 733 C CA . LYS A 1 94 ? -7.675 -7.211 16.280 1.00 58.88 94 LYS A CA 1
ATOM 734 C C . LYS A 1 94 ? -8.343 -8.554 16.628 1.00 58.88 94 LYS A C 1
ATOM 736 O O . LYS A 1 94 ? -9.527 -8.545 16.966 1.00 58.88 94 LYS A O 1
ATOM 741 N N . LYS A 1 95 ? -7.638 -9.685 16.499 1.00 51.34 95 LYS A N 1
ATOM 742 C CA . LYS A 1 95 ? -8.112 -11.019 16.913 1.00 51.34 95 LYS A CA 1
ATOM 743 C C . LYS A 1 95 ? -7.761 -11.312 18.364 1.00 51.34 95 LYS A C 1
ATOM 745 O O . LYS A 1 95 ? -8.579 -12.010 18.999 1.00 51.34 95 LYS A O 1
#

Sequence (95 aa):
MDESEYTEEHLSPLLAVKNEILDVMNKLRQTQDQLQKGQDVPNEHIRSLLARGENLARQISSLPGLEQAGKELAEQLTKIGQAIVDLKNFDALKK

Secondary structure (DSSP, 8-state):
-------HHHHHHHHHHHHHHHHHHHHHHHHHHHHHTT----HHHHHHHHHHHHHHHHHHHT-TTHHHHHHHHHHHHHHHHHHHHHHHHHHHHT-

Radius of gyration: 16.23 Å; chains: 1; bounding box: 40×22×49 Å